Protein AF-A0A351Z7C6-F1 (afdb_monomer_lite)

Structure (mmCIF, N/CA/C/O backbone):
data_AF-A0A351Z7C6-F1
#
_entry.id   AF-A0A351Z7C6-F1
#
loop_
_atom_site.group_PDB
_atom_site.id
_atom_site.type_symbol
_atom_site.label_atom_id
_atom_site.label_alt_id
_atom_site.label_comp_id
_atom_site.label_asym_id
_atom_site.label_entity_id
_atom_site.label_seq_id
_atom_site.pdbx_PDB_ins_code
_atom_site.Cartn_x
_atom_site.Cartn_y
_atom_site.Cartn_z
_atom_site.occupancy
_atom_site.B_iso_or_equiv
_atom_site.auth_seq_id
_atom_site.auth_comp_id
_atom_site.auth_asym_id
_atom_site.auth_atom_id
_atom_site.pdbx_PDB_model_num
ATOM 1 N N . GLU A 1 1 ? 15.253 5.294 -15.506 1.00 84.06 1 GLU A N 1
ATOM 2 C CA . GLU A 1 1 ? 14.927 6.401 -14.583 1.00 84.06 1 GLU A CA 1
ATOM 3 C C . GLU A 1 1 ? 13.423 6.490 -14.494 1.00 84.06 1 GLU A C 1
ATOM 5 O O . GLU A 1 1 ? 12.765 6.181 -15.483 1.00 84.06 1 GLU A O 1
ATOM 10 N N . TRP A 1 2 ? 12.900 6.828 -13.327 1.00 89.12 2 TRP A N 1
ATOM 11 C CA . TRP A 1 2 ? 11.470 6.949 -13.078 1.00 89.12 2 TRP A CA 1
ATOM 12 C C . TRP A 1 2 ? 11.222 8.168 -12.189 1.00 89.12 2 TRP A C 1
ATOM 14 O O . TRP A 1 2 ? 12.063 8.483 -11.346 1.00 89.12 2 TRP A O 1
ATOM 24 N N . ASP A 1 3 ? 10.119 8.872 -12.424 1.00 91.44 3 ASP A N 1
ATOM 25 C CA . ASP A 1 3 ? 9.760 10.085 -11.690 1.00 91.44 3 ASP A CA 1
ATOM 26 C C . ASP A 1 3 ? 8.858 9.720 -10.509 1.00 91.44 3 ASP A C 1
ATOM 28 O O . ASP A 1 3 ? 7.684 9.388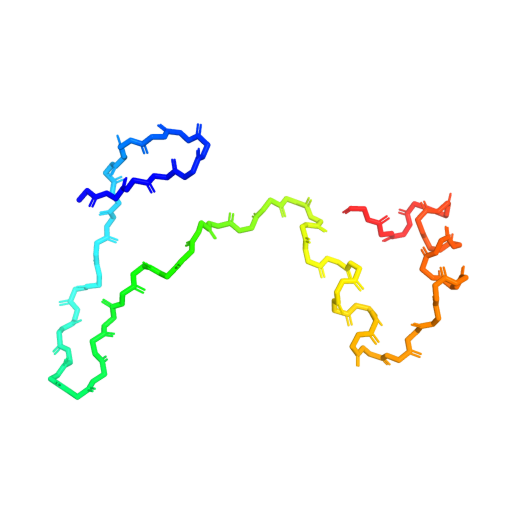 -10.679 1.00 91.44 3 ASP A O 1
ATOM 32 N N . HIS A 1 4 ? 9.445 9.687 -9.314 1.00 89.25 4 HIS A N 1
ATOM 33 C CA . HIS A 1 4 ? 8.754 9.317 -8.090 1.00 89.25 4 HIS A CA 1
ATOM 34 C C . HIS A 1 4 ? 7.961 10.521 -7.556 1.00 89.25 4 HIS A C 1
ATOM 36 O O . HIS A 1 4 ? 8.568 11.566 -7.327 1.00 89.25 4 HIS A O 1
ATOM 42 N N . PRO A 1 5 ? 6.666 10.376 -7.209 1.00 88.75 5 PRO A N 1
ATOM 43 C CA . PRO A 1 5 ? 5.839 11.481 -6.704 1.00 88.75 5 PRO A CA 1
ATOM 44 C C . PRO A 1 5 ? 6.471 12.290 -5.553 1.00 88.75 5 PRO A C 1
ATOM 46 O O . PRO A 1 5 ? 6.443 13.513 -5.566 1.00 88.75 5 PRO A O 1
ATOM 49 N N . THR A 1 6 ? 7.071 11.606 -4.573 1.00 91.50 6 THR A N 1
ATOM 50 C CA . THR A 1 6 ? 7.739 12.223 -3.410 1.00 91.50 6 THR A CA 1
ATOM 51 C C . THR A 1 6 ? 9.210 12.607 -3.625 1.00 91.50 6 THR A C 1
ATOM 53 O O . THR A 1 6 ? 9.655 13.625 -3.106 1.00 91.50 6 THR A O 1
ATOM 56 N N . TYR A 1 7 ? 9.991 11.795 -4.347 1.00 90.06 7 TYR A N 1
ATOM 57 C CA . TYR A 1 7 ? 11.458 11.926 -4.412 1.00 90.06 7 TYR A CA 1
ATOM 58 C C . TYR A 1 7 ? 11.980 12.459 -5.756 1.00 90.06 7 TYR A C 1
ATOM 60 O O . TYR A 1 7 ? 13.190 12.594 -5.936 1.00 90.06 7 TYR A O 1
ATOM 68 N N . GLY A 1 8 ? 11.088 12.754 -6.705 1.00 91.44 8 GLY A N 1
ATOM 69 C CA . GLY A 1 8 ? 11.438 13.171 -8.058 1.00 91.44 8 GLY A CA 1
ATOM 70 C C . GLY A 1 8 ? 12.146 12.071 -8.851 1.00 91.44 8 GLY A C 1
ATOM 71 O O . GLY A 1 8 ? 11.926 10.873 -8.653 1.00 91.44 8 GLY A O 1
ATOM 72 N N . ARG A 1 9 ? 13.025 12.467 -9.772 1.00 93.62 9 ARG A N 1
ATOM 73 C CA . ARG A 1 9 ? 13.665 11.553 -10.724 1.00 93.62 9 ARG A CA 1
ATOM 74 C C . ARG A 1 9 ? 14.709 10.656 -10.054 1.00 93.62 9 ARG A C 1
ATOM 76 O O . ARG A 1 9 ? 15.799 11.104 -9.704 1.00 93.62 9 ARG A O 1
ATOM 83 N N . ILE A 1 10 ? 14.406 9.363 -9.964 1.00 92.81 10 ILE A N 1
ATOM 84 C CA . ILE A 1 10 ? 15.269 8.345 -9.353 1.00 92.81 10 ILE A CA 1
ATOM 85 C C . ILE A 1 10 ? 15.672 7.243 -10.344 1.00 92.81 10 ILE A C 1
ATOM 87 O O . ILE A 1 10 ? 15.010 6.971 -11.355 1.00 92.81 10 ILE A O 1
ATOM 91 N N . LYS A 1 11 ? 16.793 6.574 -10.057 1.00 91.62 11 LYS A N 1
ATOM 92 C CA . LYS A 1 11 ? 17.231 5.378 -10.790 1.00 91.62 11 LYS A CA 1
ATOM 93 C C . LYS A 1 11 ? 16.631 4.137 -10.139 1.00 91.62 11 LYS A C 1
ATOM 95 O O . LYS A 1 11 ? 16.873 3.864 -8.972 1.00 91.62 11 LYS A O 1
ATOM 100 N N . VAL A 1 12 ? 15.884 3.378 -10.931 1.00 89.75 12 VAL A N 1
ATOM 101 C CA . VAL A 1 12 ? 15.245 2.118 -10.545 1.00 89.75 12 VAL A CA 1
ATOM 102 C C . VAL A 1 12 ? 15.620 1.043 -11.554 1.00 89.75 12 VAL A C 1
ATOM 104 O O . VAL A 1 12 ? 15.779 1.331 -12.747 1.00 89.75 12 VAL A O 1
ATOM 107 N N . LEU A 1 13 ? 15.785 -0.188 -11.072 1.00 89.44 13 LEU A N 1
ATOM 108 C CA . LEU A 1 13 ? 16.002 -1.341 -11.937 1.00 89.44 13 LEU A CA 1
ATOM 109 C C . LEU A 1 13 ? 14.723 -1.625 -12.728 1.00 89.44 13 LEU A C 1
ATOM 111 O O . LEU A 1 13 ? 13.627 -1.645 -12.174 1.00 89.44 13 LEU A O 1
ATOM 115 N N . ASN A 1 14 ? 14.869 -1.833 -1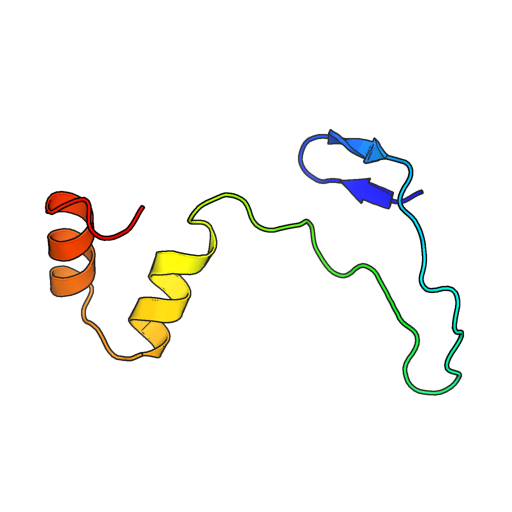4.034 1.00 86.62 14 ASN A N 1
ATOM 116 C CA . ASN A 1 14 ? 13.773 -2.288 -14.885 1.00 86.62 14 ASN A CA 1
ATOM 117 C C . ASN A 1 14 ? 13.755 -3.827 -14.919 1.00 86.62 14 ASN A C 1
ATOM 119 O O . ASN A 1 14 ? 14.763 -4.465 -14.613 1.00 86.62 14 ASN A O 1
ATOM 123 N N . SER A 1 15 ? 12.633 -4.425 -15.326 1.00 89.44 15 SER A N 1
ATOM 124 C CA . SER A 1 15 ? 12.542 -5.871 -15.537 1.00 89.44 15 SER A CA 1
ATOM 125 C C . SER A 1 15 ? 13.598 -6.333 -16.554 1.00 89.44 15 SER A C 1
ATOM 127 O O . SER A 1 15 ? 13.656 -5.768 -17.658 1.00 89.44 15 SER A O 1
ATOM 129 N N . PRO A 1 16 ? 14.398 -7.369 -16.228 1.00 90.12 16 PRO A N 1
ATOM 130 C CA . PRO A 1 16 ? 15.385 -7.932 -17.147 1.00 90.12 16 PRO A CA 1
ATOM 131 C C . PRO A 1 16 ? 14.732 -8.712 -18.298 1.00 90.12 16 PRO A C 1
ATOM 133 O O . PRO A 1 16 ? 15.362 -8.930 -19.329 1.00 90.12 16 PRO A O 1
ATOM 136 N N . VAL A 1 17 ? 13.463 -9.108 -18.150 1.00 93.19 17 VAL A N 1
ATOM 137 C CA . VAL A 1 17 ? 12.699 -9.838 -19.168 1.00 93.19 17 VAL A CA 1
ATOM 138 C C . VAL A 1 17 ? 11.759 -8.881 -19.896 1.00 93.19 17 VAL A C 1
ATOM 140 O O . VAL A 1 17 ? 10.999 -8.137 -19.267 1.00 93.19 17 VAL A O 1
ATOM 143 N N . LYS A 1 18 ? 11.789 -8.920 -21.234 1.00 91.38 18 LYS A N 1
ATOM 144 C CA . LYS A 1 18 ? 10.884 -8.167 -22.109 1.00 91.38 18 LYS A CA 1
ATOM 145 C C . LYS A 1 18 ? 9.831 -9.099 -22.699 1.00 91.38 18 LYS A C 1
ATOM 147 O O . LYS A 1 18 ? 10.157 -10.054 -23.396 1.00 91.38 18 LYS A O 1
ATOM 152 N N . LEU A 1 19 ? 8.568 -8.803 -22.412 1.00 95.19 19 LEU A N 1
ATOM 153 C CA . LEU A 1 19 ? 7.409 -9.521 -22.932 1.00 95.19 19 LEU A CA 1
ATOM 154 C C . LEU A 1 19 ? 6.743 -8.665 -24.010 1.00 95.19 19 LEU A C 1
ATOM 156 O O . LEU A 1 19 ? 6.503 -7.481 -23.787 1.00 95.19 19 LEU A O 1
ATOM 160 N N . SER A 1 20 ? 6.430 -9.258 -25.162 1.00 94.06 20 SER A N 1
ATOM 161 C CA . SER A 1 20 ? 5.849 -8.535 -26.302 1.00 94.06 20 SER A CA 1
ATOM 162 C C . SER A 1 20 ? 4.367 -8.196 -26.123 1.00 94.06 20 SER A C 1
ATOM 164 O O . SER A 1 20 ? 3.921 -7.165 -26.611 1.00 94.06 20 SER A O 1
ATOM 166 N N . LYS A 1 21 ? 3.601 -9.049 -25.429 1.00 96.12 21 LYS A N 1
ATOM 167 C CA . LYS A 1 21 ? 2.158 -8.846 -25.197 1.00 96.12 21 LYS A CA 1
ATOM 168 C C . LYS A 1 21 ? 1.842 -8.124 -23.887 1.00 96.12 21 LYS A C 1
ATOM 170 O O . LYS A 1 21 ? 0.865 -7.392 -23.821 1.00 96.12 21 LYS A O 1
ATOM 175 N N . THR A 1 22 ? 2.640 -8.351 -22.847 1.00 94.19 22 THR A N 1
ATOM 176 C CA . THR A 1 22 ? 2.395 -7.838 -21.487 1.00 94.19 22 THR A CA 1
ATOM 177 C C . THR A 1 22 ? 3.685 -7.261 -20.904 1.00 94.19 22 THR A C 1
ATOM 179 O O . THR A 1 22 ? 4.294 -7.884 -20.029 1.00 94.19 22 THR A O 1
ATOM 182 N N . PRO A 1 23 ? 4.168 -6.123 -21.427 1.00 91.62 23 PRO A N 1
ATOM 183 C CA . PRO A 1 23 ? 5.396 -5.505 -20.949 1.00 91.62 23 PRO A CA 1
ATOM 184 C C . PRO A 1 23 ? 5.312 -5.188 -19.450 1.00 91.62 23 PRO A C 1
ATOM 186 O O . PRO A 1 23 ? 4.272 -4.789 -18.925 1.00 91.62 23 PRO A O 1
ATOM 189 N N . ALA A 1 24 ? 6.426 -5.399 -18.750 1.00 91.62 24 ALA A N 1
ATOM 190 C CA . ALA A 1 24 ? 6.559 -5.016 -17.353 1.00 91.62 24 ALA A CA 1
ATOM 191 C C . ALA A 1 24 ? 6.818 -3.507 -17.262 1.00 91.62 24 ALA A C 1
ATOM 193 O O . ALA A 1 24 ? 7.773 -3.000 -17.856 1.00 91.62 24 ALA A O 1
ATOM 194 N N . GLU A 1 25 ? 5.979 -2.812 -16.502 1.00 89.25 25 GLU A N 1
ATOM 195 C CA . GLU A 1 25 ? 5.998 -1.358 -16.351 1.00 89.25 25 GLU A CA 1
ATOM 196 C C . GLU A 1 25 ? 5.887 -0.980 -14.874 1.00 89.25 25 GLU A C 1
ATOM 198 O O . GLU A 1 25 ? 5.206 -1.653 -14.097 1.00 89.25 25 GLU A O 1
ATOM 203 N N . ILE A 1 26 ? 6.545 0.114 -14.490 1.00 88.81 26 ILE A N 1
ATOM 204 C CA . ILE A 1 26 ? 6.406 0.706 -13.158 1.00 88.81 26 ILE A CA 1
ATOM 205 C C . ILE A 1 26 ? 5.134 1.553 -13.172 1.00 88.81 26 ILE A C 1
ATOM 207 O O . ILE A 1 26 ? 5.104 2.606 -13.802 1.00 88.81 26 ILE A O 1
ATOM 211 N N . ARG A 1 27 ? 4.077 1.069 -12.511 1.00 89.00 27 ARG A N 1
ATOM 212 C CA . ARG A 1 27 ? 2.742 1.697 -12.547 1.00 89.00 27 ARG A CA 1
ATOM 213 C C . ARG A 1 27 ? 2.508 2.710 -11.432 1.00 89.00 27 ARG A C 1
ATOM 215 O O . ARG A 1 27 ? 1.735 3.641 -11.611 1.00 89.00 27 ARG A O 1
ATOM 222 N N . MET A 1 28 ? 3.138 2.509 -10.280 1.00 89.88 28 MET A N 1
ATOM 223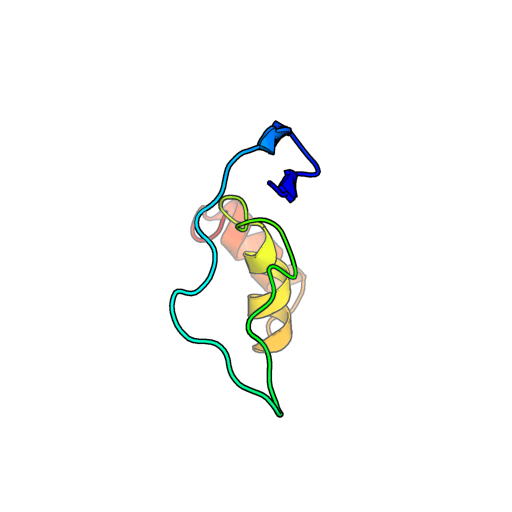 C CA . MET A 1 28 ? 2.966 3.348 -9.096 1.00 89.88 28 MET A CA 1
ATOM 224 C C . MET A 1 28 ? 4.192 3.256 -8.190 1.00 89.88 28 MET A C 1
ATOM 226 O O . MET A 1 28 ? 5.031 2.365 -8.360 1.00 89.88 28 MET A O 1
ATOM 230 N N . LYS A 1 29 ? 4.282 4.184 -7.232 1.00 91.75 29 LYS A N 1
ATOM 231 C CA . LYS A 1 29 ? 5.282 4.130 -6.165 1.00 91.75 29 LYS A CA 1
ATOM 232 C C . LYS A 1 29 ? 5.084 2.894 -5.293 1.00 91.75 29 LYS A C 1
ATOM 234 O O . LYS A 1 29 ? 4.001 2.312 -5.256 1.00 91.75 29 LYS A O 1
ATOM 239 N N . ALA A 1 30 ? 6.134 2.526 -4.568 1.00 90.38 30 ALA A N 1
ATOM 240 C CA . ALA A 1 30 ? 5.963 1.613 -3.451 1.00 90.38 30 ALA A CA 1
ATOM 241 C C . ALA A 1 30 ? 5.002 2.252 -2.428 1.00 90.38 30 ALA A C 1
ATOM 243 O O . ALA A 1 30 ? 5.100 3.464 -2.192 1.00 90.38 30 ALA A O 1
ATOM 244 N N . PRO A 1 31 ? 4.066 1.475 -1.861 1.00 92.88 31 PRO A N 1
ATOM 245 C CA . PRO A 1 31 ? 3.175 1.995 -0.842 1.00 92.88 31 PRO A CA 1
ATOM 246 C C . PRO A 1 31 ? 3.970 2.398 0.400 1.00 92.88 31 PRO A C 1
ATOM 248 O O . PRO A 1 31 ? 4.942 1.732 0.770 1.00 92.88 31 PRO A O 1
ATOM 251 N N . ASP A 1 32 ? 3.538 3.476 1.039 1.00 93.69 32 ASP A N 1
ATOM 252 C CA . ASP A 1 32 ? 3.991 3.837 2.373 1.00 93.69 32 ASP A CA 1
ATOM 253 C C . ASP A 1 32 ? 3.386 2.877 3.408 1.00 93.69 32 ASP A C 1
ATOM 255 O O . ASP A 1 32 ? 2.439 2.127 3.132 1.00 93.69 32 ASP A O 1
ATOM 259 N N . LEU A 1 33 ? 3.944 2.885 4.621 1.00 93.75 33 LEU A N 1
ATOM 260 C CA . LEU A 1 33 ? 3.390 2.108 5.727 1.00 93.75 33 LEU A CA 1
ATOM 261 C C . LEU A 1 33 ? 1.927 2.519 5.949 1.00 93.75 33 LEU A C 1
ATOM 263 O O . LEU A 1 33 ? 1.638 3.696 6.140 1.00 93.75 33 LEU A O 1
ATOM 267 N N . GLY A 1 34 ? 1.024 1.543 5.882 1.00 93.81 34 GLY A N 1
ATOM 268 C CA . GLY A 1 34 ? -0.398 1.749 6.137 1.00 93.81 34 GLY A CA 1
ATOM 269 C C . GLY A 1 34 ? -1.214 2.356 4.985 1.00 93.81 34 GLY A C 1
ATOM 270 O O . GLY A 1 34 ? -2.434 2.438 5.108 1.00 93.81 34 GLY A O 1
ATOM 271 N N . GLU A 1 35 ? -0.604 2.725 3.847 1.00 94.44 35 GLU A N 1
ATOM 272 C CA . GLU A 1 35 ? -1.264 3.513 2.779 1.00 94.44 35 GLU A CA 1
ATOM 273 C C . GLU A 1 35 ? -2.572 2.893 2.261 1.00 94.44 35 GLU A C 1
ATOM 275 O O . GLU A 1 35 ? -3.529 3.607 1.966 1.00 94.44 35 GLU A O 1
ATOM 280 N N . HIS A 1 36 ? -2.642 1.563 2.188 1.00 95.50 36 HIS A N 1
ATOM 281 C CA . HIS A 1 36 ? -3.815 0.845 1.681 1.00 95.50 36 HIS A CA 1
ATOM 282 C C . HIS A 1 36 ? -4.613 0.110 2.768 1.00 95.50 36 HIS A C 1
ATOM 284 O O . HIS A 1 36 ? -5.559 -0.605 2.442 1.00 95.50 36 HIS A O 1
ATOM 290 N N . THR A 1 37 ? -4.262 0.261 4.049 1.00 95.88 37 THR A N 1
ATOM 291 C CA . THR A 1 37 ? -4.877 -0.488 5.158 1.00 95.88 37 THR A CA 1
ATOM 292 C C . THR A 1 37 ? -6.395 -0.307 5.198 1.00 95.88 37 THR A C 1
ATOM 294 O O . THR A 1 37 ? -7.134 -1.289 5.155 1.00 95.88 37 THR A O 1
ATOM 297 N N . ASP A 1 38 ? -6.873 0.939 5.190 1.00 94.19 38 ASP A N 1
ATOM 298 C CA . ASP A 1 38 ? -8.309 1.246 5.211 1.00 94.19 38 ASP A CA 1
ATOM 299 C C . ASP A 1 38 ? -9.037 0.713 3.978 1.00 94.19 38 ASP A C 1
ATOM 301 O O . ASP A 1 38 ? -10.160 0.223 4.080 1.00 94.19 38 ASP A O 1
ATOM 305 N N . GLN A 1 39 ? -8.401 0.825 2.807 1.00 95.75 39 GLN A N 1
ATOM 306 C CA . GLN A 1 39 ? -8.982 0.360 1.553 1.00 95.75 39 GLN A CA 1
ATOM 307 C C . GLN A 1 39 ? -9.218 -1.151 1.612 1.00 95.75 39 GLN A C 1
ATOM 309 O O . GLN A 1 39 ? -10.337 -1.596 1.370 1.00 95.75 39 GL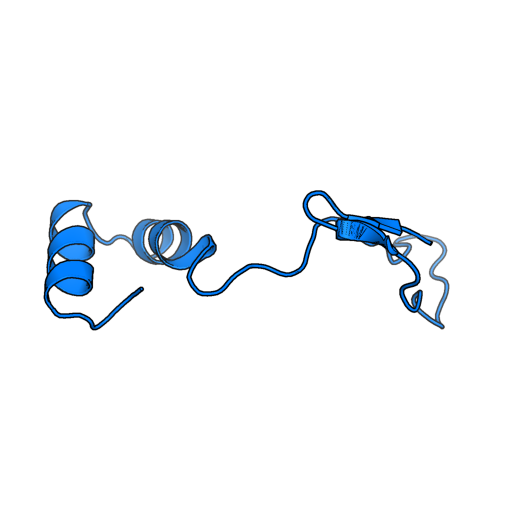N A O 1
ATOM 314 N N . ILE A 1 40 ? -8.195 -1.923 1.984 1.00 96.25 40 ILE A N 1
ATOM 315 C CA . ILE A 1 40 ? -8.282 -3.385 2.041 1.00 96.25 40 ILE A CA 1
ATOM 316 C C . ILE A 1 40 ? -9.271 -3.834 3.118 1.00 96.25 40 ILE A C 1
ATOM 318 O O . ILE A 1 40 ? -10.088 -4.713 2.868 1.00 96.25 40 ILE A O 1
ATOM 322 N N . ILE A 1 41 ? -9.256 -3.222 4.302 1.00 95.75 41 ILE A N 1
ATOM 323 C CA . ILE A 1 41 ? -10.177 -3.599 5.383 1.00 95.75 41 ILE A CA 1
ATOM 324 C C . ILE A 1 41 ? -11.633 -3.293 4.999 1.00 95.75 41 ILE A C 1
ATOM 326 O O . ILE A 1 41 ? -12.521 -4.106 5.257 1.00 95.75 41 ILE A O 1
ATOM 330 N N . ARG A 1 42 ? -11.887 -2.183 4.298 1.00 96.31 42 ARG A N 1
ATOM 331 C CA . ARG A 1 42 ? -13.212 -1.888 3.738 1.00 96.31 42 ARG A CA 1
ATOM 332 C C . ARG A 1 42 ? -13.624 -2.906 2.672 1.00 96.31 42 ARG A C 1
ATOM 334 O O . ARG A 1 42 ? -14.764 -3.360 2.678 1.00 96.31 42 ARG A O 1
ATOM 341 N N . GLU A 1 43 ? -12.713 -3.291 1.778 1.00 97.44 43 GLU A N 1
ATOM 342 C CA . GLU A 1 43 ? -12.961 -4.329 0.762 1.00 97.44 43 GLU A CA 1
ATOM 343 C C . GLU A 1 43 ? -13.271 -5.700 1.386 1.00 97.44 43 GLU A C 1
ATOM 345 O O . GLU A 1 43 ? -14.035 -6.477 0.815 1.00 97.44 43 GLU A O 1
ATOM 350 N N . LEU A 1 44 ? -12.743 -5.976 2.583 1.00 96.88 44 LEU A N 1
ATOM 351 C CA . LEU A 1 44 ? -13.057 -7.174 3.367 1.00 96.88 44 LEU A CA 1
ATOM 352 C C . LEU A 1 44 ? -14.427 -7.116 4.070 1.00 96.88 44 LEU A C 1
ATOM 354 O O . LEU A 1 44 ? -14.851 -8.118 4.642 1.00 96.88 44 LEU A O 1
ATOM 358 N N . GLY A 1 45 ? -15.138 -5.985 4.004 1.00 96.88 45 GLY A N 1
ATOM 359 C CA . GLY A 1 45 ? -16.508 -5.838 4.502 1.00 96.88 45 GLY A CA 1
ATOM 360 C C . GLY A 1 45 ? -16.643 -5.233 5.900 1.00 96.88 45 GLY A C 1
ATOM 361 O O . GLY A 1 45 ? -17.748 -5.231 6.440 1.00 96.88 45 GLY A O 1
ATOM 362 N N . TYR A 1 46 ? -15.564 -4.707 6.482 1.00 96.50 46 TYR A N 1
ATOM 363 C CA . TYR A 1 46 ? -15.635 -3.998 7.760 1.00 96.50 46 TYR A CA 1
ATOM 364 C C . TYR A 1 46 ? -16.240 -2.603 7.585 1.00 96.50 46 TYR A C 1
ATOM 366 O O . TYR A 1 46 ? -15.980 -1.893 6.609 1.00 96.50 46 TYR A O 1
ATOM 374 N N . SER A 1 47 ? -17.034 -2.194 8.565 1.00 96.00 47 SER A N 1
ATOM 375 C CA . SER A 1 47 ? -17.613 -0.859 8.653 1.00 96.00 47 SER A CA 1
ATOM 376 C C . SER A 1 47 ? -16.576 0.196 9.050 1.00 96.00 47 SER A C 1
ATOM 378 O O . SER A 1 47 ? -15.571 -0.086 9.703 1.00 96.00 47 SER A O 1
ATOM 380 N N . GLU A 1 48 ? -16.867 1.459 8.732 1.00 94.75 48 GLU A N 1
ATOM 381 C CA . GLU A 1 48 ? -16.042 2.603 9.153 1.00 94.75 48 GLU A CA 1
ATOM 382 C C . GLU A 1 48 ? -15.884 2.679 10.681 1.00 94.75 48 GLU A C 1
ATOM 384 O O . GLU A 1 48 ? -14.845 3.108 11.185 1.00 94.75 48 GLU A O 1
ATOM 389 N N . THR A 1 49 ? -16.893 2.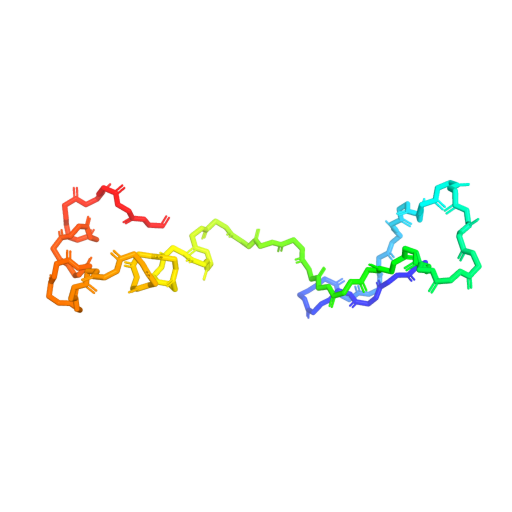226 11.434 1.00 96.31 49 THR A N 1
ATOM 390 C CA . THR A 1 49 ? -16.841 2.183 12.898 1.00 96.31 49 THR A CA 1
ATOM 391 C C . THR A 1 49 ? -15.840 1.149 13.405 1.00 96.31 49 THR A C 1
ATOM 393 O O . THR A 1 49 ? -15.038 1.471 14.277 1.00 96.31 49 THR A O 1
ATOM 396 N N . GLU A 1 50 ? -15.810 -0.051 12.820 1.00 95.44 50 GLU A N 1
ATOM 397 C CA . GLU A 1 50 ? -14.843 -1.095 13.192 1.00 95.44 50 GLU A CA 1
ATOM 398 C C . GLU A 1 50 ? -13.411 -0.685 12.824 1.00 95.44 50 GLU A C 1
ATOM 400 O O . GLU A 1 50 ? -12.484 -0.881 13.610 1.00 95.44 50 GLU A O 1
ATOM 405 N N . ILE A 1 51 ? -13.219 -0.051 11.662 1.00 94.81 51 ILE A N 1
ATOM 406 C CA . ILE A 1 51 ? -11.910 0.474 11.241 1.00 94.81 51 ILE A CA 1
ATOM 407 C C . ILE A 1 51 ? -11.407 1.522 12.243 1.00 94.81 51 ILE A C 1
ATOM 409 O O . ILE A 1 51 ? -10.248 1.483 12.665 1.00 94.81 51 ILE A O 1
ATOM 413 N N . ALA A 1 52 ? -12.274 2.448 12.664 1.00 94.94 52 ALA A N 1
ATOM 414 C CA . ALA A 1 52 ? -11.926 3.462 13.655 1.00 94.94 52 ALA A CA 1
ATOM 415 C C . ALA A 1 52 ? -11.552 2.846 15.015 1.00 94.94 52 ALA A C 1
ATOM 417 O O . ALA A 1 52 ? -10.605 3.306 15.660 1.00 94.94 52 ALA A O 1
ATOM 418 N N . GLU A 1 53 ? -12.248 1.790 15.442 1.00 96.25 53 GLU A N 1
ATOM 419 C CA . GLU A 1 53 ? -11.923 1.057 16.668 1.00 96.25 53 GLU A CA 1
ATOM 420 C C . GLU A 1 53 ? -10.569 0.350 16.578 1.00 96.25 53 GLU A C 1
ATOM 422 O O . GLU A 1 53 ? -9.759 0.480 17.497 1.00 96.25 53 GLU A O 1
ATOM 427 N N . MET A 1 54 ? -10.269 -0.321 15.463 1.00 95.06 54 MET A N 1
ATOM 428 C CA . MET A 1 54 ? -8.975 -0.981 15.252 1.00 95.06 54 MET A CA 1
ATOM 429 C C . MET A 1 54 ? -7.809 0.016 15.242 1.00 95.06 54 MET A C 1
ATOM 431 O O . MET A 1 54 ? -6.754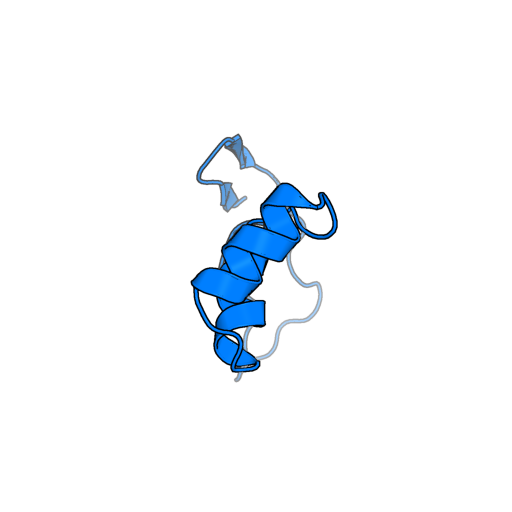 -0.265 15.819 1.00 95.06 54 MET A O 1
ATOM 435 N N . LYS A 1 55 ? -8.005 1.201 14.643 1.00 94.25 55 LYS A N 1
ATOM 436 C CA . LYS A 1 55 ? -7.026 2.300 14.694 1.00 94.25 55 LYS A CA 1
ATOM 437 C C . LYS A 1 55 ? -6.815 2.794 16.117 1.00 94.25 55 LYS A C 1
ATOM 439 O O . LYS A 1 55 ? -5.681 2.949 16.561 1.00 94.25 55 LYS A O 1
ATOM 444 N N . LYS A 1 56 ? -7.904 3.006 16.863 1.00 95.56 56 LYS A N 1
ATOM 445 C CA . LYS A 1 56 ? -7.842 3.445 18.264 1.00 95.56 56 LYS A CA 1
ATOM 446 C C . LYS A 1 56 ? -7.170 2.403 19.163 1.00 95.56 56 LYS A C 1
ATOM 448 O O . LYS A 1 56 ? -6.464 2.774 20.095 1.00 95.56 56 LYS A O 1
ATOM 453 N N . ALA A 1 57 ? -7.373 1.121 18.874 1.00 94.94 57 ALA A N 1
ATOM 454 C CA . ALA A 1 57 ? -6.722 0.010 19.557 1.00 94.94 57 ALA A CA 1
ATOM 455 C C . ALA A 1 57 ? -5.242 -0.168 19.161 1.00 94.94 57 ALA A C 1
ATOM 457 O O . ALA A 1 57 ? -4.555 -0.988 19.764 1.00 94.94 57 ALA A O 1
ATOM 458 N N . GLY A 1 58 ? -4.746 0.559 18.151 1.00 91.75 58 GLY A N 1
ATOM 459 C CA . GLY A 1 58 ? -3.379 0.425 17.641 1.00 91.75 58 GLY A CA 1
ATOM 460 C C . GLY A 1 58 ? -3.116 -0.898 16.916 1.00 91.75 58 GLY A C 1
ATOM 461 O O . GLY A 1 58 ? -1.965 -1.295 16.768 1.00 91.75 58 GLY A O 1
ATOM 462 N N . THR A 1 59 ? -4.172 -1.602 16.493 1.00 91.75 59 THR A N 1
ATOM 463 C CA . THR A 1 59 ? -4.059 -2.879 15.765 1.00 91.75 59 THR A CA 1
ATOM 464 C C . THR A 1 59 ? -3.702 -2.656 14.297 1.00 91.75 59 THR A C 1
ATOM 466 O O . THR A 1 59 ? -3.049 -3.498 13.685 1.00 91.75 59 THR A O 1
ATOM 469 N N . ILE A 1 60 ? -4.118 -1.517 13.741 1.00 89.69 60 ILE A N 1
ATOM 470 C CA . ILE A 1 60 ? -3.857 -1.116 12.359 1.00 89.69 60 ILE A CA 1
ATOM 471 C C . ILE A 1 60 ? -3.385 0.344 12.327 1.00 89.69 60 ILE A C 1
ATOM 473 O O . ILE A 1 60 ? -3.853 1.160 13.127 1.00 89.69 60 ILE A O 1
ATOM 477 N N . GLY A 1 61 ? -2.466 0.666 11.416 1.00 79.62 61 GLY A N 1
ATOM 478 C CA . GLY A 1 61 ? -1.851 1.987 11.265 1.00 79.62 61 GLY A CA 1
ATOM 479 C C . GLY A 1 61 ? -0.961 2.049 10.038 1.00 79.62 61 GLY A C 1
ATOM 480 O O . GLY A 1 61 ? -0.267 1.042 9.774 1.00 79.62 61 GLY A O 1
#

pLDDT: mean 92.66, std 3.36, range [79.62, 97.44]

Foldseek 3Di:
DDQAPPPGDDDDDADPDQDPPDGDDDDHDDDDAQNCVVVVVVVVPDDPVVVVVCVVVVVGD

Sequence (61 aa):
EWDHPTYGRIKVLNSPVKLSKTPAEIRMKAPDLGEHTDQIIRELGYSETEIAEMKKAGTIG

Secondary structure (DSSP, 8-state):
-EEETTTEEE--PPPSS--SSS-----SPPPPTTTTHHHHHHHTT--HHHHHHHHHTTS--

Radius of gyration: 17.29 Å; chains: 1; bounding box: 35×23×46 Å